Protein AF-A0ABD5ZIG1-F1 (afdb_monomer_lite)

InterPro domains:
  IPR049695 Zinc finger protein HVO_0416-like [NF041910] (1-56)
  IPR049695 Zinc finger protein HVO_0416-like [PF28085] (1-56)

Sequence (58 aa):
MASAPSDDMFDQFLADRGHETEPVRWDRSYNKLQCPECGALHSQGASTCTVCGWLPEA

Structure (mmCIF, N/CA/C/O backbone):
data_AF-A0ABD5ZIG1-F1
#
_entry.id   AF-A0ABD5ZIG1-F1
#
loop_
_atom_site.group_PDB
_atom_site.id
_atom_site.type_symbol
_atom_site.label_atom_id
_atom_site.label_alt_id
_atom_site.label_comp_id
_atom_site.label_asym_id
_atom_site.label_entity_id
_atom_site.label_seq_id
_atom_site.pdbx_PDB_ins_code
_atom_site.Cartn_x
_atom_site.Cartn_y
_atom_site.Cartn_z
_atom_site.occupancy
_atom_site.B_iso_or_equiv
_atom_site.auth_seq_id
_atom_site.auth_comp_id
_atom_site.auth_asym_id
_atom_site.auth_atom_id
_atom_site.pdbx_PDB_model_num
ATOM 1 N N . MET A 1 1 ? -31.820 -19.213 3.185 1.00 42.41 1 MET A N 1
ATOM 2 C CA . MET A 1 1 ? -30.870 -18.443 2.359 1.00 42.41 1 MET A CA 1
ATOM 3 C C . MET A 1 1 ? -30.648 -17.120 3.069 1.00 42.41 1 MET A C 1
ATOM 5 O O . MET A 1 1 ? -31.580 -16.331 3.116 1.00 42.41 1 MET A O 1
ATOM 9 N N . ALA A 1 2 ? -29.503 -16.929 3.725 1.00 52.38 2 ALA A N 1
ATOM 10 C CA . ALA A 1 2 ? -29.153 -15.625 4.278 1.00 52.38 2 ALA A CA 1
ATOM 11 C C . ALA A 1 2 ? -28.642 -14.778 3.110 1.00 52.38 2 ALA A C 1
ATOM 13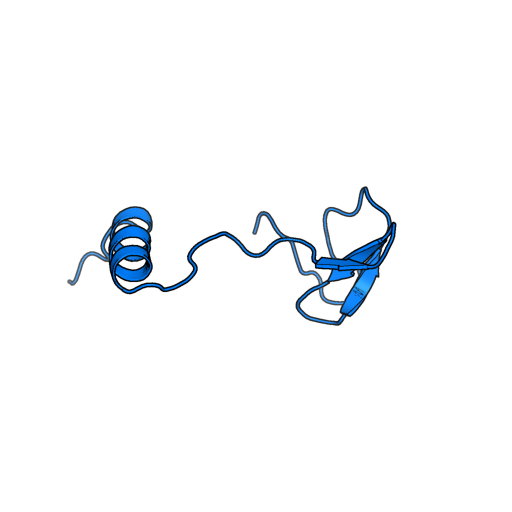 O O . ALA A 1 2 ? -27.580 -15.060 2.564 1.00 52.38 2 ALA A O 1
ATOM 14 N N . SER A 1 3 ? -29.442 -13.821 2.652 1.00 56.53 3 SER A N 1
ATOM 15 C CA . SER A 1 3 ? -28.962 -12.762 1.769 1.00 56.53 3 SER A CA 1
ATOM 16 C C . SER A 1 3 ? -27.902 -11.989 2.545 1.00 56.53 3 SER A C 1
ATOM 18 O O . SER A 1 3 ? -28.219 -11.434 3.596 1.00 56.53 3 SER A O 1
ATOM 20 N N . ALA A 1 4 ? -26.651 -12.032 2.084 1.00 58.91 4 ALA A N 1
ATOM 21 C CA . ALA A 1 4 ? -25.595 -11.208 2.650 1.00 58.91 4 ALA A CA 1
ATOM 22 C C . ALA A 1 4 ? -26.061 -9.740 2.592 1.00 58.91 4 ALA A C 1
ATOM 24 O O . ALA A 1 4 ? -26.511 -9.307 1.526 1.00 58.91 4 ALA A O 1
ATOM 25 N N . PRO A 1 5 ? -26.054 -9.002 3.715 1.00 61.19 5 PRO A N 1
ATOM 26 C CA . PRO A 1 5 ? -26.189 -7.554 3.696 1.00 61.19 5 PRO A CA 1
ATOM 27 C C . PRO A 1 5 ? -25.250 -6.948 2.649 1.00 61.19 5 PRO A C 1
ATOM 29 O O . PRO A 1 5 ? -24.182 -7.490 2.372 1.00 61.19 5 PRO A O 1
ATOM 32 N N . SER A 1 6 ? -25.675 -5.851 2.031 1.00 65.69 6 SER A N 1
ATOM 33 C CA . SER A 1 6 ? -24.800 -5.061 1.167 1.00 65.69 6 SER A CA 1
ATOM 34 C C . SER A 1 6 ? -23.540 -4.668 1.940 1.00 65.69 6 SER A C 1
ATOM 36 O O . SER A 1 6 ? -23.650 -4.321 3.118 1.00 65.69 6 SER A O 1
ATOM 38 N N . ASP A 1 7 ? -22.385 -4.719 1.277 1.00 74.50 7 ASP A N 1
ATOM 39 C CA . ASP A 1 7 ? -21.054 -4.423 1.835 1.00 74.50 7 ASP A CA 1
ATOM 40 C C . ASP A 1 7 ? -21.062 -3.127 2.668 1.00 74.50 7 ASP A C 1
ATOM 42 O O . ASP A 1 7 ? -20.655 -3.119 3.826 1.00 74.50 7 ASP A O 1
ATOM 46 N N . ASP A 1 8 ? -21.747 -2.089 2.174 1.00 81.12 8 ASP A N 1
ATOM 47 C CA . ASP A 1 8 ? -21.888 -0.796 2.853 1.00 81.12 8 ASP A CA 1
ATOM 48 C C . ASP A 1 8 ? -22.565 -0.874 4.240 1.00 81.12 8 ASP A C 1
ATOM 50 O O . ASP A 1 8 ? -22.234 -0.117 5.154 1.00 81.12 8 ASP A O 1
ATOM 54 N N . MET A 1 9 ? -23.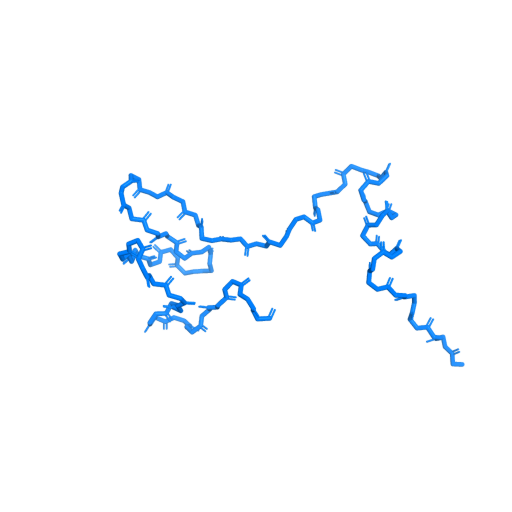539 -1.776 4.431 1.00 86.81 9 MET A N 1
ATOM 55 C CA . MET A 1 9 ? -24.207 -1.938 5.734 1.00 86.81 9 MET A CA 1
ATOM 56 C C . MET A 1 9 ? -23.309 -2.656 6.740 1.00 86.81 9 MET A C 1
ATOM 58 O O . MET A 1 9 ? -23.409 -2.410 7.945 1.00 86.81 9 MET A O 1
ATOM 62 N N . PHE A 1 10 ? -22.457 -3.556 6.254 1.00 86.06 10 PHE A N 1
ATOM 63 C CA . PHE A 1 10 ? -21.469 -4.224 7.085 1.00 86.06 10 PHE A CA 1
ATOM 64 C C . PHE A 1 10 ? -20.360 -3.267 7.495 1.00 86.06 10 PHE A C 1
ATOM 66 O O . PHE A 1 10 ? -20.050 -3.196 8.686 1.00 86.06 10 PHE A O 1
ATOM 73 N N . ASP A 1 11 ? -19.843 -2.484 6.553 1.00 86.69 11 ASP A N 1
ATOM 74 C CA . ASP A 1 11 ? -18.824 -1.476 6.829 1.00 86.69 11 ASP A CA 1
ATOM 75 C C . ASP A 1 11 ? -19.320 -0.455 7.853 1.00 86.69 11 ASP A C 1
ATOM 77 O O . ASP A 1 11 ? -18.632 -0.178 8.835 1.00 86.69 11 ASP A O 1
ATOM 81 N N . GLN A 1 12 ? -20.564 0.017 7.723 1.00 87.12 12 GLN A N 1
ATOM 82 C CA . GLN A 1 12 ? -21.157 0.920 8.712 1.00 87.12 12 GLN A CA 1
ATOM 83 C C . GLN A 1 12 ? -21.216 0.291 10.115 1.00 87.12 12 GLN A C 1
ATOM 85 O O . GLN A 1 12 ? -20.849 0.925 11.103 1.00 87.12 12 GLN A O 1
ATOM 90 N N . PHE A 1 13 ? -21.639 -0.971 10.223 1.00 91.12 13 PHE A N 1
ATOM 91 C CA . PHE A 1 13 ? -21.715 -1.688 11.502 1.00 91.12 13 PHE A CA 1
ATOM 92 C C . PHE A 1 13 ? -20.338 -1.904 12.154 1.00 91.12 13 PHE A C 1
ATOM 94 O O . PHE A 1 13 ? -20.229 -1.936 13.389 1.00 91.12 13 PHE A O 1
ATOM 101 N N . LEU A 1 14 ? -19.304 -2.109 11.336 1.00 90.75 14 LEU A N 1
ATOM 102 C CA . LEU A 1 14 ? -17.919 -2.263 11.771 1.00 90.75 14 LEU A CA 1
ATOM 103 C C . LEU A 1 14 ? -17.342 -0.916 12.225 1.00 90.75 14 LEU A C 1
ATOM 105 O O . LEU A 1 14 ? -16.791 -0.838 13.328 1.00 90.75 14 LEU A O 1
ATOM 109 N N . ALA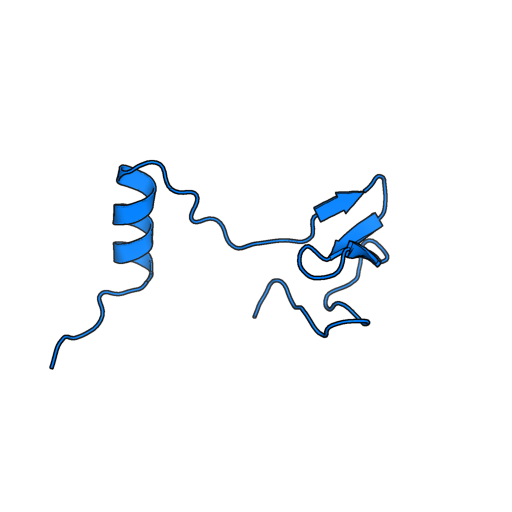 A 1 15 ? -17.562 0.145 11.448 1.00 88.62 15 ALA A N 1
ATOM 110 C CA . ALA A 1 15 ? -17.179 1.512 11.792 1.00 88.62 15 ALA A CA 1
ATOM 111 C C . ALA A 1 15 ? -17.825 1.978 13.109 1.00 88.62 15 ALA A C 1
ATOM 113 O O . ALA A 1 15 ? -17.135 2.519 13.973 1.00 88.62 15 ALA A O 1
ATOM 114 N N . ASP A 1 16 ? -19.109 1.669 13.336 1.00 91.88 16 ASP A N 1
ATOM 115 C CA . ASP A 1 16 ? -19.823 1.977 14.589 1.00 91.88 16 ASP A CA 1
ATOM 116 C C . ASP A 1 16 ? -19.190 1.305 15.825 1.00 91.88 16 ASP A C 1
ATOM 118 O O . ASP A 1 16 ? -19.365 1.764 16.957 1.00 91.88 16 ASP A O 1
ATOM 122 N N . ARG A 1 17 ? -18.438 0.214 15.629 1.00 92.00 17 ARG A N 1
ATOM 123 C CA . ARG A 1 17 ? -17.669 -0.480 16.679 1.00 92.00 17 ARG A CA 1
ATOM 124 C C . ARG A 1 17 ? -16.196 -0.086 16.731 1.00 92.00 17 ARG A C 1
ATOM 126 O O . ARG A 1 17 ? -15.459 -0.647 17.540 1.00 92.00 17 ARG A O 1
ATOM 133 N N . GLY A 1 18 ? -15.784 0.882 15.917 1.00 87.88 18 GLY A N 1
ATOM 134 C CA . GLY A 1 18 ? -14.417 1.390 15.860 1.00 87.88 18 GLY A CA 1
ATOM 135 C C . GLY A 1 18 ? -13.459 0.531 15.035 1.00 87.88 18 GLY A C 1
ATOM 136 O O . GLY A 1 18 ? -12.255 0.596 15.272 1.00 87.88 18 GLY A O 1
ATOM 137 N N . HIS A 1 19 ? -13.958 -0.286 14.104 1.00 89.88 19 HIS A N 1
ATOM 138 C CA . HIS A 1 19 ? -13.106 -0.958 13.121 1.00 89.88 19 HIS A CA 1
ATOM 139 C C . HIS A 1 19 ? -12.823 -0.040 11.929 1.00 89.88 19 HIS A C 1
ATOM 141 O O . HIS A 1 19 ? -13.701 0.693 11.479 1.00 89.88 19 HIS A O 1
ATOM 147 N N . GLU A 1 20 ? -11.599 -0.108 11.411 1.00 84.25 20 GLU A N 1
ATOM 148 C CA . GLU A 1 20 ? -11.191 0.602 10.201 1.00 84.25 20 GLU A CA 1
ATOM 149 C C . GLU A 1 20 ? -11.716 -0.154 8.973 1.00 84.25 20 GLU A C 1
ATOM 151 O O . GLU A 1 20 ? -11.454 -1.348 8.818 1.00 84.25 20 GLU A O 1
ATOM 156 N N . THR A 1 21 ? -12.491 0.529 8.132 1.00 87.25 21 THR A N 1
ATOM 157 C CA . THR A 1 21 ? -13.143 -0.047 6.941 1.00 87.25 21 THR A CA 1
ATOM 158 C C . THR A 1 21 ? -12.683 0.627 5.649 1.00 87.25 21 THR A C 1
ATOM 160 O O . THR A 1 21 ? -13.277 0.432 4.594 1.00 87.25 21 THR A O 1
ATOM 163 N N . GLU A 1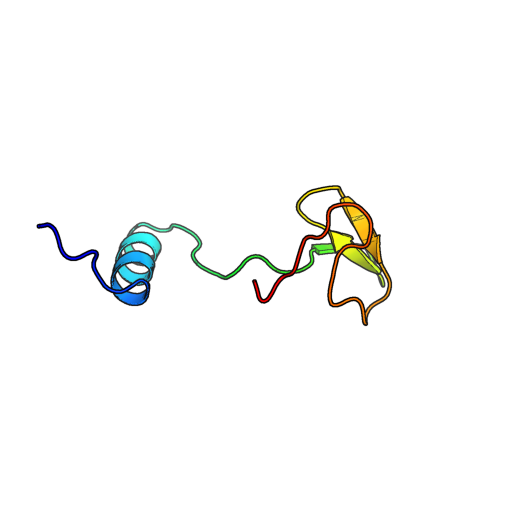 22 ? -11.641 1.460 5.710 1.00 83.44 22 GLU A N 1
ATOM 164 C CA . GLU A 1 22 ? -11.092 2.077 4.508 1.00 83.44 22 GLU A CA 1
ATOM 165 C C . GLU A 1 22 ? -10.373 1.026 3.644 1.00 83.44 22 GLU A C 1
ATOM 167 O O . GLU A 1 22 ? -9.679 0.150 4.169 1.00 83.44 22 GLU A O 1
ATOM 172 N N . PRO A 1 23 ? -10.505 1.102 2.307 1.00 83.25 23 PRO A N 1
ATOM 173 C CA . PRO A 1 23 ? -9.832 0.174 1.412 1.00 83.25 23 PRO A CA 1
ATOM 174 C C . PRO A 1 23 ? -8.316 0.314 1.552 1.00 83.25 23 PRO A C 1
ATOM 176 O O . PRO A 1 23 ? -7.775 1.420 1.470 1.00 83.25 23 PRO A O 1
ATOM 179 N N . VAL A 1 24 ? -7.622 -0.815 1.702 1.00 89.50 24 VAL A N 1
ATOM 180 C CA . VAL A 1 24 ? -6.161 -0.852 1.833 1.00 89.50 24 VAL A CA 1
ATOM 181 C C . VAL A 1 24 ? -5.510 -0.235 0.591 1.00 89.50 24 VAL A C 1
ATOM 183 O O . VAL A 1 24 ? -5.762 -0.645 -0.543 1.00 89.50 24 VAL A O 1
ATOM 186 N N . ARG A 1 25 ? -4.648 0.766 0.796 1.00 91.19 25 ARG A N 1
ATOM 187 C CA . ARG A 1 25 ? -3.893 1.449 -0.266 1.00 91.19 25 ARG A CA 1
ATOM 188 C C . ARG A 1 25 ? -2.397 1.172 -0.140 1.00 91.19 25 ARG A C 1
ATOM 190 O O . ARG A 1 25 ? -1.938 0.499 0.771 1.00 91.19 25 ARG A O 1
ATOM 197 N N . TRP A 1 26 ? -1.632 1.681 -1.105 1.00 94.56 26 TRP A N 1
ATOM 198 C CA . TRP A 1 26 ? -0.175 1.667 -1.041 1.00 94.56 26 TRP A CA 1
ATOM 199 C C . TRP A 1 26 ? 0.324 2.378 0.217 1.00 94.56 26 TRP A C 1
ATOM 201 O O . TRP A 1 26 ? 0.007 3.553 0.425 1.00 94.56 26 TRP A O 1
ATOM 211 N N . ASP A 1 27 ? 1.202 1.717 0.965 1.00 92.38 27 ASP A N 1
ATOM 212 C CA . ASP A 1 27 ? 1.974 2.378 2.008 1.00 92.38 27 ASP A CA 1
ATOM 213 C C . ASP A 1 27 ? 2.967 3.373 1.396 1.00 92.38 27 ASP A C 1
ATOM 215 O O . ASP A 1 27 ? 3.359 3.286 0.224 1.00 92.38 27 ASP A O 1
ATOM 219 N N . ARG A 1 28 ? 3.392 4.359 2.190 1.00 90.62 28 ARG A N 1
ATOM 220 C CA . ARG A 1 28 ? 4.320 5.407 1.748 1.00 90.62 28 ARG A CA 1
ATOM 221 C C . ARG A 1 28 ? 5.650 5.269 2.471 1.00 90.62 28 ARG A C 1
ATOM 223 O O . ARG A 1 28 ? 5.744 5.496 3.671 1.00 90.62 28 ARG A O 1
ATOM 230 N N . SER A 1 29 ? 6.699 4.991 1.702 1.00 88.56 29 SER A N 1
ATOM 231 C CA . SER A 1 29 ? 8.082 5.026 2.176 1.00 88.56 29 SER A CA 1
ATOM 232 C C . SER A 1 29 ? 8.827 6.118 1.420 1.00 88.56 29 SER A C 1
ATOM 234 O O . SER A 1 29 ? 9.174 5.966 0.246 1.00 88.56 29 SER A O 1
ATOM 236 N N . TYR A 1 30 ? 9.012 7.269 2.072 1.00 88.06 30 TYR A N 1
ATOM 237 C CA . TYR A 1 30 ? 9.551 8.483 1.454 1.00 88.06 30 TYR A CA 1
ATOM 238 C C . TYR A 1 30 ? 8.803 8.857 0.157 1.00 88.06 30 TYR A C 1
ATOM 240 O O . TYR A 1 30 ? 7.625 9.210 0.181 1.00 88.06 30 TYR A O 1
ATOM 248 N N . ASN A 1 31 ? 9.485 8.787 -0.989 1.00 89.69 31 ASN A N 1
ATOM 249 C CA . ASN A 1 31 ? 8.956 9.096 -2.317 1.00 89.69 31 ASN A CA 1
ATOM 250 C C . ASN A 1 31 ? 8.529 7.845 -3.108 1.00 89.69 31 ASN A C 1
ATOM 252 O O . ASN A 1 31 ? 8.378 7.919 -4.333 1.00 89.69 31 ASN A O 1
ATOM 256 N N . LYS A 1 32 ? 8.393 6.695 -2.442 1.00 93.19 32 LYS A N 1
ATOM 257 C CA . LYS A 1 32 ? 8.045 5.405 -3.043 1.00 93.19 32 LYS A CA 1
ATOM 258 C C . LYS A 1 32 ? 6.718 4.889 -2.499 1.00 93.19 32 LYS A C 1
ATOM 260 O O . LYS A 1 32 ? 6.335 5.184 -1.367 1.00 93.19 32 LYS A O 1
ATOM 265 N N . LEU A 1 33 ? 6.034 4.119 -3.336 1.00 95.12 33 LEU A N 1
ATOM 266 C CA . LEU A 1 33 ? 4.901 3.299 -2.922 1.00 95.12 33 LEU A CA 1
ATOM 267 C C . LEU A 1 33 ? 5.448 1.987 -2.367 1.00 95.12 33 LEU A C 1
ATOM 269 O O . LEU A 1 33 ? 6.337 1.401 -2.981 1.00 95.12 33 LEU A O 1
ATOM 273 N N . GLN A 1 34 ? 4.951 1.539 -1.227 1.00 96.44 34 GLN A N 1
ATOM 274 C CA . GLN A 1 34 ? 5.338 0.286 -0.595 1.00 96.44 34 GLN A CA 1
ATOM 275 C C . GLN A 1 34 ? 4.148 -0.668 -0.597 1.00 96.44 34 GLN A C 1
ATOM 277 O O . GLN A 1 34 ? 3.047 -0.298 -0.198 1.00 96.44 34 GLN A O 1
ATOM 282 N N . CYS A 1 35 ? 4.355 -1.883 -1.099 1.00 96.12 35 CYS A N 1
ATOM 283 C CA . CYS A 1 35 ? 3.317 -2.904 -1.109 1.00 96.12 35 CYS A CA 1
ATOM 284 C C . CYS A 1 35 ? 3.025 -3.351 0.334 1.00 96.12 35 CYS A C 1
ATOM 286 O O . CYS A 1 35 ? 3.970 -3.794 0.994 1.00 96.12 35 CYS A O 1
ATOM 288 N N . PRO A 1 36 ? 1.766 -3.300 0.802 1.00 94.19 36 PRO A N 1
ATOM 289 C CA . PRO A 1 36 ? 1.424 -3.712 2.164 1.00 94.19 36 PRO A CA 1
ATOM 290 C C . PRO A 1 36 ? 1.560 -5.232 2.368 1.00 94.19 36 PRO A C 1
ATOM 292 O O . PRO A 1 36 ? 1.859 -5.686 3.465 1.00 94.19 36 PRO A O 1
ATOM 295 N N . GLU A 1 37 ? 1.422 -6.024 1.297 1.00 94.44 37 GLU A N 1
ATOM 296 C CA . GLU A 1 37 ? 1.490 -7.493 1.355 1.00 94.44 37 GLU A CA 1
ATOM 297 C C . GLU A 1 37 ? 2.927 -8.030 1.448 1.00 94.44 37 GLU A C 1
ATOM 299 O O . GLU A 1 37 ? 3.221 -8.930 2.230 1.00 94.44 37 GLU A O 1
ATOM 304 N N . CYS A 1 38 ? 3.847 -7.508 0.626 1.00 96.31 38 CYS A N 1
ATOM 305 C CA . CYS A 1 38 ? 5.209 -8.056 0.505 1.00 96.31 38 CYS A CA 1
ATOM 306 C C . CYS A 1 38 ? 6.331 -7.057 0.822 1.00 96.31 38 CYS A C 1
ATOM 308 O O . CYS A 1 38 ? 7.507 -7.421 0.784 1.00 96.31 38 CYS A O 1
ATOM 310 N N . GLY A 1 39 ? 6.001 -5.791 1.089 1.00 94.88 39 GLY A N 1
ATOM 311 C CA . GLY A 1 39 ? 6.970 -4.735 1.388 1.00 94.88 39 GLY A CA 1
ATOM 312 C C . GLY A 1 39 ? 7.760 -4.204 0.186 1.00 94.88 39 GLY A C 1
ATOM 313 O O . GLY A 1 39 ? 8.636 -3.360 0.368 1.00 94.88 39 GLY A O 1
ATOM 314 N N . ALA A 1 40 ? 7.482 -4.663 -1.040 1.00 95.88 40 ALA A N 1
ATOM 315 C CA . ALA A 1 40 ? 8.191 -4.207 -2.237 1.00 95.88 40 ALA A CA 1
ATOM 316 C C . ALA A 1 40 ? 8.000 -2.701 -2.492 1.00 95.88 40 ALA A C 1
ATOM 318 O O . ALA A 1 40 ? 6.894 -2.174 -2.365 1.00 95.88 40 ALA A O 1
ATOM 319 N N . LEU A 1 41 ? 9.078 -2.017 -2.890 1.00 96.62 41 LEU A N 1
ATOM 320 C CA . LEU A 1 41 ? 9.080 -0.580 -3.169 1.00 96.62 41 LEU A CA 1
ATOM 321 C C . LEU A 1 41 ? 8.931 -0.296 -4.666 1.00 96.62 41 LEU A C 1
ATOM 323 O O . LEU A 1 41 ? 9.684 -0.806 -5.495 1.00 96.62 41 LEU A O 1
ATOM 327 N N . HIS A 1 42 ? 8.009 0.600 -4.998 1.00 94.88 42 HIS A N 1
ATOM 328 C CA . HIS A 1 42 ? 7.643 0.987 -6.353 1.00 94.88 42 HIS A CA 1
ATOM 329 C C . HIS A 1 42 ? 7.670 2.512 -6.550 1.00 94.88 42 HIS A C 1
ATOM 331 O O . HIS A 1 42 ? 7.710 3.305 -5.605 1.00 94.88 42 HIS A O 1
ATOM 337 N N . SER A 1 43 ? 7.688 2.955 -7.811 1.00 92.62 43 SER A N 1
ATOM 338 C CA . SER A 1 43 ? 7.553 4.372 -8.168 1.00 92.62 43 SER A CA 1
ATOM 339 C C . SER A 1 43 ? 6.128 4.881 -7.907 1.00 92.62 43 SER A C 1
ATOM 341 O O . SER A 1 43 ? 5.189 4.099 -7.823 1.00 92.62 43 SER A O 1
ATOM 343 N N . GLN A 1 44 ? 5.950 6.205 -7.819 1.00 89.81 44 GLN A N 1
ATOM 344 C CA . GLN A 1 44 ? 4.657 6.839 -7.497 1.00 89.81 44 GLN A CA 1
ATOM 345 C C . GLN A 1 44 ? 3.517 6.584 -8.504 1.00 89.81 44 GLN A C 1
ATOM 347 O O . GLN A 1 44 ? 2.401 7.014 -8.250 1.00 89.81 44 GLN A O 1
ATOM 352 N N . GLY A 1 45 ? 3.783 5.916 -9.630 1.00 89.12 45 GLY A N 1
ATOM 353 C CA . GLY A 1 45 ? 2.787 5.582 -10.654 1.00 89.12 45 GLY A CA 1
ATOM 354 C C . GLY A 1 45 ? 2.461 4.090 -10.750 1.00 89.12 45 GLY A C 1
ATOM 355 O O . GLY A 1 45 ? 1.890 3.673 -11.751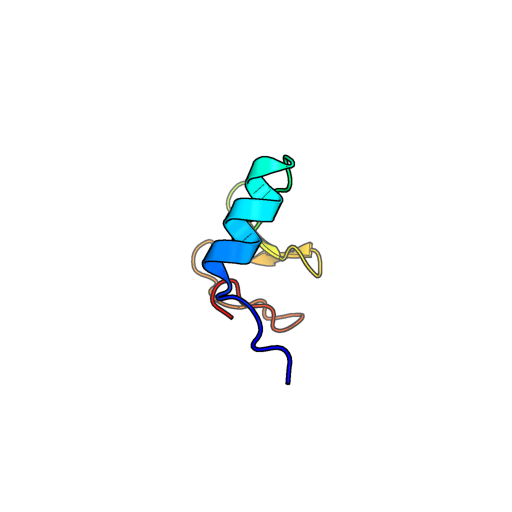 1.00 89.12 45 GLY A O 1
ATOM 356 N N . ALA A 1 46 ? 2.874 3.269 -9.780 1.00 93.25 46 ALA A N 1
ATOM 357 C CA . ALA A 1 46 ? 2.581 1.841 -9.812 1.00 93.25 46 ALA A CA 1
ATOM 358 C C . ALA A 1 46 ? 1.116 1.561 -9.449 1.00 93.25 46 ALA A C 1
ATOM 360 O O . ALA A 1 46 ? 0.654 1.914 -8.366 1.00 93.25 46 ALA A O 1
ATOM 361 N N . SER A 1 47 ? 0.404 0.886 -10.349 1.00 94.06 47 SER A N 1
ATOM 362 C CA . SER A 1 47 ? -0.959 0.387 -10.130 1.00 94.06 47 SER A CA 1
ATOM 363 C C . SER A 1 47 ? -0.989 -1.047 -9.591 1.00 94.06 47 SER A C 1
ATOM 365 O O . SER A 1 47 ? -2.002 -1.482 -9.059 1.00 94.06 47 SER A O 1
ATOM 367 N N . THR A 1 48 ? 0.111 -1.794 -9.718 1.00 95.31 48 THR A N 1
ATOM 368 C CA . THR A 1 48 ? 0.191 -3.209 -9.327 1.00 95.31 48 THR A CA 1
ATOM 369 C C . THR A 1 48 ? 1.574 -3.532 -8.780 1.00 95.31 48 THR A C 1
ATOM 371 O O . THR A 1 48 ? 2.589 -3.056 -9.301 1.00 95.31 48 THR A O 1
ATOM 374 N N . CYS A 1 49 ? 1.634 -4.365 -7.743 1.00 96.50 49 CYS A N 1
ATOM 375 C CA . CYS A 1 49 ? 2.895 -4.892 -7.249 1.00 96.50 49 CYS A CA 1
ATOM 376 C C . CYS A 1 49 ? 3.459 -5.924 -8.232 1.00 96.50 49 CYS A C 1
ATOM 378 O O . CYS A 1 49 ? 2.899 -7.001 -8.412 1.00 96.50 49 CYS A O 1
ATOM 380 N N . THR A 1 50 ? 4.616 -5.636 -8.827 1.00 95.62 50 THR A N 1
ATOM 381 C CA . THR A 1 50 ? 5.287 -6.557 -9.763 1.00 95.62 50 THR A CA 1
ATOM 382 C C . THR A 1 50 ? 5.899 -7.790 -9.087 1.00 95.62 50 THR A C 1
ATOM 384 O O . THR A 1 50 ? 6.460 -8.632 -9.780 1.00 95.62 50 THR A O 1
ATOM 387 N N . VAL A 1 51 ? 5.852 -7.880 -7.752 1.00 96.75 51 VAL A N 1
ATOM 388 C CA . VAL A 1 51 ? 6.418 -8.993 -6.973 1.00 96.75 51 VAL A CA 1
ATOM 389 C C . VAL A 1 51 ? 5.339 -10.005 -6.596 1.00 96.75 51 VAL A C 1
ATOM 391 O O . VAL A 1 51 ? 5.493 -11.184 -6.894 1.00 96.75 51 VAL A O 1
ATOM 394 N N . CYS A 1 52 ? 4.250 -9.557 -5.962 1.00 96.44 52 CYS A N 1
ATOM 395 C CA . CYS A 1 52 ? 3.173 -10.439 -5.494 1.00 96.44 52 CYS A CA 1
ATOM 396 C C . CYS A 1 52 ? 1.859 -10.311 -6.279 1.00 96.44 52 CYS A C 1
ATOM 398 O O . CYS A 1 52 ? 0.944 -11.092 -6.049 1.00 96.44 52 CYS A O 1
ATOM 400 N N . GLY A 1 53 ? 1.745 -9.344 -7.195 1.00 94.56 53 GLY A N 1
ATOM 401 C CA . GLY A 1 53 ? 0.535 -9.126 -7.993 1.00 94.56 53 GLY A CA 1
ATOM 402 C C . GLY A 1 53 ? -0.572 -8.333 -7.294 1.00 94.56 53 GLY A C 1
ATOM 403 O O . GLY A 1 53 ? -1.645 -8.195 -7.867 1.00 94.56 53 GLY A O 1
ATOM 404 N N . TRP A 1 54 ? -0.333 -7.800 -6.092 1.00 95.69 54 TRP A N 1
ATOM 405 C CA . TRP A 1 54 ? -1.323 -7.013 -5.347 1.00 95.69 54 TRP A CA 1
ATOM 406 C C . TRP A 1 54 ? -1.750 -5.731 -6.082 1.00 95.69 54 TRP A C 1
ATOM 408 O O . TRP A 1 54 ? -0.909 -5.060 -6.694 1.00 95.69 54 TRP A O 1
ATOM 418 N N . LEU A 1 55 ? -3.039 -5.379 -5.989 1.00 92.81 55 LEU A N 1
ATOM 419 C CA . LEU A 1 55 ? -3.638 -4.191 -6.604 1.00 92.81 55 LEU A CA 1
ATOM 420 C C . LEU A 1 55 ? -4.575 -3.493 -5.594 1.00 92.81 55 LEU A C 1
ATOM 422 O O . LEU A 1 55 ? -5.374 -4.179 -4.965 1.00 92.81 55 LEU A O 1
AT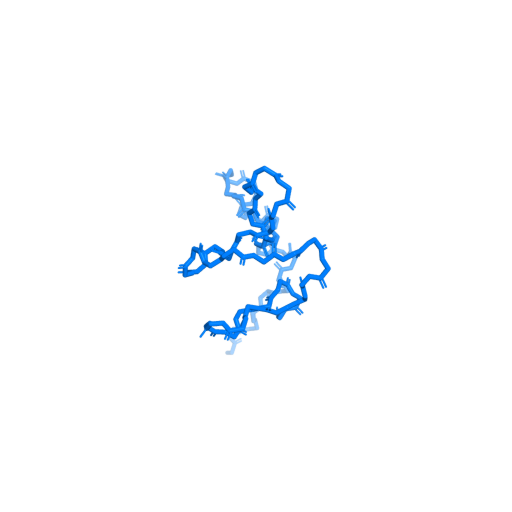OM 426 N N . PRO A 1 56 ? -4.519 -2.155 -5.453 1.00 86.06 56 PRO A N 1
ATOM 427 C CA . PRO A 1 56 ? -5.362 -1.400 -4.517 1.00 86.06 56 PRO A CA 1
ATOM 428 C C . PRO A 1 56 ? -6.818 -1.217 -4.976 1.00 86.06 56 PRO A C 1
ATOM 430 O O . PRO A 1 56 ? -7.644 -0.764 -4.192 1.00 86.06 56 PRO A O 1
ATOM 433 N N . GLU A 1 57 ? -7.115 -1.482 -6.250 1.00 80.44 57 GLU A N 1
ATOM 434 C CA . GLU A 1 57 ? -8.452 -1.343 -6.860 1.00 80.44 57 GLU A CA 1
ATOM 435 C C . GLU A 1 57 ? -9.121 -2.707 -7.121 1.00 80.44 57 GLU A C 1
ATOM 437 O O . GLU A 1 57 ? -10.042 -2.790 -7.932 1.00 80.44 57 GLU A O 1
ATOM 442 N N . ALA A 1 58 ? -8.595 -3.777 -6.516 1.00 63.66 58 ALA A N 1
ATOM 443 C CA . ALA A 1 58 ? -9.047 -5.154 -6.720 1.00 63.66 58 ALA A CA 1
ATOM 444 C C . ALA A 1 58 ? -10.358 -5.473 -5.998 1.00 63.66 58 ALA A C 1
ATOM 446 O O . ALA A 1 58 ? -10.561 -4.925 -4.892 1.00 63.66 58 ALA A O 1
#

pLDDT: mean 86.81, std 12.14, range [42.41, 96.75]

Foldseek 3Di:
DPDPPDPVVVLVVCVVVVHDDDQDDFDDDPQWTADPPPRDTHHPPDQADPPPGDGSVD

Organism: NCBI:txid1748331

Secondary structure (DSSP, 8-state):
---PPPHHHHHHHHHTTT---SPP--EEETTEEE-TTT--EE-TT-SS-TTT---TT-

Radius of gyration: 15.23 Å; chains: 1; bounding box: 40×28×27 Å